Protein AF-A0A7V6WH57-F1 (afdb_monomer_lite)

Foldseek 3Di:
DDPDPPPPPDPAWDWAWAKEADVPPAIKIKTHTGGDDDDPDDDGPDIDMDHDHPVVVVVCVVVPRHYDYDDPPPPDD

Radius of gyration: 15.07 Å; chains: 1; bounding box: 34×40×41 Å

pLDDT: mean 70.62, std 19.32, range [32.19, 94.12]

Secondary structure (DSSP, 8-state):
----------TTEEEEEEEEEETTTEEEEEEEEEE-S---SS-PPPPEEEEE-HHHHHHHHHTTPEEEE--------

Structure (mmCIF, N/CA/C/O backbone):
data_AF-A0A7V6WH57-F1
#
_entry.id   AF-A0A7V6WH57-F1
#
loop_
_atom_site.group_PDB
_atom_site.id
_atom_site.type_symbol
_atom_site.label_atom_id
_atom_site.label_alt_id
_atom_site.label_comp_id
_atom_site.label_asym_id
_atom_site.label_entity_id
_atom_site.label_seq_id
_atom_site.pdbx_PDB_ins_code
_atom_site.Cartn_x
_atom_site.Cartn_y
_atom_site.Cartn_z
_atom_site.occupancy
_atom_site.B_iso_or_equiv
_atom_site.auth_seq_id
_atom_site.auth_comp_id
_atom_site.auth_asym_id
_atom_site.auth_atom_id
_atom_site.pdbx_PDB_model_num
ATOM 1 N N . MET A 1 1 ? -3.193 25.248 -3.459 1.00 32.19 1 MET A N 1
ATOM 2 C CA . MET A 1 1 ? -1.884 24.585 -3.602 1.00 32.19 1 MET A CA 1
ATOM 3 C C . MET A 1 1 ? -2.165 23.153 -3.999 1.00 32.19 1 MET A C 1
ATOM 5 O O . MET A 1 1 ? -2.570 22.366 -3.160 1.00 32.19 1 MET A O 1
ATOM 9 N N . SER A 1 2 ? -2.125 22.870 -5.295 1.00 35.97 2 SER A N 1
ATOM 10 C CA . SER A 1 2 ? -2.274 21.526 -5.848 1.00 35.97 2 SER A CA 1
ATOM 11 C C . SER A 1 2 ? -0.880 20.916 -5.906 1.00 35.97 2 SER A C 1
ATOM 13 O O . SER A 1 2 ? -0.093 21.283 -6.774 1.00 35.97 2 SER A O 1
ATOM 15 N N . GLU A 1 3 ? -0.551 20.076 -4.925 1.00 39.94 3 GLU A N 1
ATOM 16 C CA . GLU A 1 3 ? 0.667 19.271 -4.959 1.00 39.94 3 GLU A CA 1
ATOM 17 C C . GLU A 1 3 ? 0.521 18.268 -6.100 1.00 39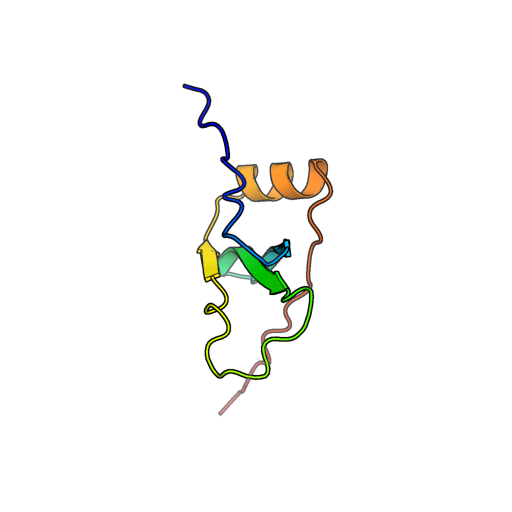.94 3 GLU A C 1
ATOM 19 O O . GLU A 1 3 ? -0.268 17.324 -6.059 1.00 39.94 3 GLU A O 1
ATOM 24 N N . GLU A 1 4 ? 1.222 18.564 -7.185 1.00 35.34 4 GLU A N 1
ATOM 25 C CA . GLU A 1 4 ? 1.338 17.708 -8.348 1.00 35.34 4 GLU A CA 1
ATOM 26 C C . GLU A 1 4 ? 2.053 16.433 -7.888 1.00 35.34 4 GLU A C 1
ATOM 28 O O . GLU A 1 4 ? 3.244 16.455 -7.574 1.00 35.34 4 GLU A O 1
ATOM 33 N N . PHE A 1 5 ? 1.311 15.328 -7.771 1.00 37.78 5 PHE A N 1
ATOM 34 C CA . PHE A 1 5 ? 1.879 14.010 -7.498 1.00 37.78 5 PHE A CA 1
ATOM 35 C C . PHE A 1 5 ? 2.748 13.632 -8.705 1.00 37.78 5 PHE A C 1
ATOM 37 O O . PHE A 1 5 ? 2.285 13.025 -9.672 1.00 37.78 5 PHE A O 1
ATOM 44 N N . GLN A 1 6 ? 4.012 14.059 -8.690 1.00 39.28 6 GLN A N 1
ATOM 45 C CA . GLN A 1 6 ? 4.982 13.672 -9.699 1.00 39.28 6 GLN A CA 1
ATOM 46 C C . GLN A 1 6 ? 5.224 12.178 -9.530 1.00 39.28 6 GLN A C 1
ATOM 48 O O . GLN A 1 6 ? 5.920 11.736 -8.616 1.00 39.28 6 GLN A O 1
ATOM 53 N N . VAL A 1 7 ? 4.615 11.387 -10.413 1.00 43.91 7 VAL A N 1
ATOM 54 C CA . VAL A 1 7 ? 4.954 9.979 -10.605 1.00 43.91 7 VAL A CA 1
ATOM 55 C C . VAL A 1 7 ? 6.390 9.967 -11.119 1.00 43.91 7 VAL A C 1
ATOM 57 O O . VAL A 1 7 ? 6.645 10.078 -12.316 1.00 43.91 7 VAL A O 1
ATOM 60 N N . GLN A 1 8 ? 7.334 9.964 -10.181 1.00 47.41 8 GLN A N 1
ATOM 61 C CA . GLN A 1 8 ? 8.754 10.115 -10.440 1.00 47.41 8 GLN A CA 1
ATOM 62 C C . GLN A 1 8 ? 9.218 8.863 -11.192 1.00 47.41 8 GLN A C 1
ATOM 64 O O . GLN A 1 8 ? 9.456 7.808 -10.604 1.00 47.41 8 GLN A O 1
ATOM 69 N N . GLN A 1 9 ? 9.258 8.967 -12.522 1.00 45.94 9 GLN A N 1
ATOM 70 C CA . GLN A 1 9 ? 9.821 7.969 -13.420 1.00 45.94 9 GLN A CA 1
ATOM 71 C C . GLN A 1 9 ? 11.317 7.849 -13.109 1.00 45.94 9 GLN A C 1
ATOM 73 O O . GLN A 1 9 ? 12.145 8.587 -13.639 1.00 45.94 9 GLN A O 1
ATOM 78 N N . PHE A 1 10 ? 11.676 6.938 -12.206 1.00 47.47 10 PHE A N 1
ATOM 79 C CA . PHE A 1 10 ? 13.067 6.554 -12.016 1.00 47.47 10 PHE A CA 1
ATOM 80 C C . PHE A 1 10 ? 13.473 5.673 -13.202 1.00 47.47 10 PHE A C 1
ATOM 82 O O . PHE A 1 10 ? 12.959 4.571 -13.383 1.00 47.47 10 PHE A O 1
ATOM 89 N N . PHE A 1 11 ? 14.352 6.229 -14.037 1.00 39.97 11 PHE A N 1
ATOM 90 C CA . PHE A 1 11 ? 15.033 5.616 -15.176 1.00 39.97 11 PHE A CA 1
ATOM 91 C C . PHE A 1 11 ? 15.111 4.076 -15.107 1.00 39.97 11 PHE A C 1
ATOM 93 O O . PHE A 1 11 ? 15.838 3.518 -14.289 1.00 39.97 11 PHE A O 1
ATOM 100 N N . GLY A 1 12 ? 14.384 3.404 -16.010 1.00 48.16 12 GLY A N 1
ATOM 101 C CA . GLY A 1 12 ? 14.573 1.984 -16.342 1.00 48.16 12 GLY A CA 1
ATOM 102 C C . GLY A 1 12 ? 13.621 0.964 -15.701 1.00 48.16 12 GLY A C 1
ATOM 103 O O . GLY A 1 12 ? 13.727 -0.216 -16.017 1.00 48.16 12 GLY A O 1
ATOM 104 N N . GLY A 1 13 ? 12.671 1.362 -14.848 1.00 52.78 13 GLY A N 1
ATOM 105 C CA . GLY A 1 13 ? 11.712 0.427 -14.240 1.00 52.78 13 GLY A CA 1
ATOM 106 C C . GLY A 1 13 ? 10.322 1.028 -14.056 1.00 52.78 13 GLY A C 1
ATOM 107 O O . GLY A 1 13 ? 10.177 2.213 -13.768 1.00 52.78 13 GLY A O 1
ATOM 108 N N . PHE A 1 14 ? 9.281 0.207 -14.204 1.00 54.81 14 PHE A N 1
ATOM 109 C CA . PHE A 1 14 ? 7.927 0.611 -13.829 1.00 54.81 14 PHE A CA 1
ATOM 110 C C . PHE A 1 14 ? 7.780 0.425 -12.318 1.00 54.81 14 PHE A C 1
ATOM 112 O O . PHE A 1 14 ? 7.991 -0.667 -11.801 1.00 54.81 14 PHE A O 1
ATOM 119 N N . VAL A 1 15 ? 7.413 1.471 -11.586 1.00 62.81 15 VAL A N 1
ATOM 120 C CA . VAL A 1 15 ? 7.058 1.333 -10.169 1.00 62.81 15 VAL A CA 1
ATOM 121 C C . VAL A 1 15 ? 5.552 1.131 -10.093 1.00 62.81 15 VAL A C 1
ATOM 123 O O . VAL A 1 15 ? 4.801 1.949 -10.620 1.00 62.81 15 VAL A O 1
ATOM 126 N N . PHE A 1 16 ? 5.105 0.035 -9.481 1.00 73.31 16 PHE A N 1
ATOM 127 C CA . PHE A 1 16 ? 3.676 -0.227 -9.325 1.00 73.31 16 PHE A CA 1
ATOM 128 C C . PHE A 1 16 ? 3.223 0.214 -7.928 1.00 73.31 16 PHE A C 1
ATOM 130 O O . PHE A 1 16 ? 3.678 -0.374 -6.938 1.00 73.31 16 PHE A O 1
ATOM 137 N N . PRO A 1 17 ? 2.378 1.256 -7.817 1.00 84.69 17 PRO A N 1
ATOM 138 C CA . PRO A 1 17 ? 1.804 1.642 -6.541 1.00 84.69 17 PRO A CA 1
ATO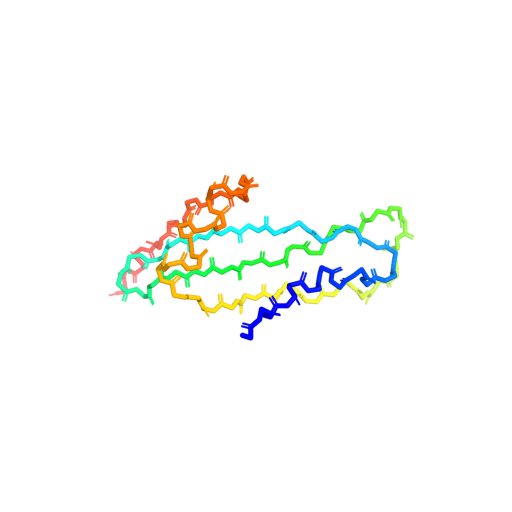M 139 C C . PRO A 1 17 ? 0.752 0.625 -6.102 1.00 84.69 17 PRO A C 1
ATOM 141 O O . PRO A 1 17 ? -0.070 0.164 -6.894 1.00 84.69 17 PRO A O 1
ATOM 144 N N . PHE A 1 18 ? 0.754 0.311 -4.817 1.00 87.44 18 PHE A N 1
ATOM 145 C CA . PHE A 1 18 ? -0.317 -0.419 -4.162 1.00 87.44 18 PHE A CA 1
ATOM 146 C C . PHE A 1 18 ? -0.636 0.260 -2.838 1.00 87.44 18 PHE A C 1
ATOM 148 O O . PHE A 1 18 ? 0.230 0.858 -2.205 1.00 87.44 18 PHE A O 1
ATOM 155 N N . ILE A 1 19 ? -1.886 0.179 -2.417 1.00 90.50 19 ILE A N 1
ATOM 156 C CA . ILE A 1 19 ? -2.323 0.674 -1.117 1.00 90.50 19 ILE A CA 1
ATOM 157 C C . ILE A 1 19 ? -2.727 -0.496 -0.244 1.00 90.50 19 ILE A C 1
ATOM 159 O O . ILE A 1 19 ? -3.145 -1.543 -0.732 1.00 90.50 19 ILE A O 1
ATOM 163 N N . PHE A 1 20 ? -2.595 -0.330 1.058 1.00 90.19 20 PHE A N 1
ATOM 164 C CA . PHE A 1 20 ? -3.081 -1.303 2.018 1.00 90.19 20 PHE A CA 1
ATOM 165 C C . PHE A 1 20 ? -3.447 -0.608 3.319 1.00 90.19 20 PHE A C 1
ATOM 167 O O . PHE A 1 20 ? -2.958 0.477 3.645 1.00 90.19 20 PHE A O 1
ATOM 174 N N . THR A 1 21 ? -4.328 -1.249 4.070 1.00 89.44 21 THR A N 1
ATOM 175 C CA . THR A 1 21 ?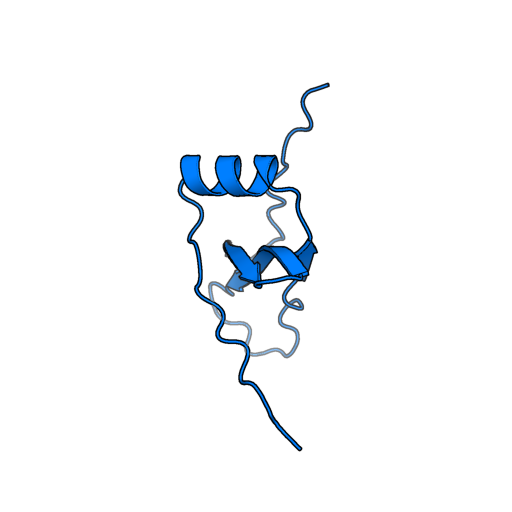 -4.682 -0.826 5.417 1.00 89.44 21 THR A CA 1
ATOM 176 C C . THR A 1 21 ? -4.206 -1.875 6.406 1.00 89.44 21 THR A C 1
ATOM 178 O O . THR A 1 21 ? -4.315 -3.076 6.160 1.00 89.44 21 THR A O 1
ATOM 181 N N . ILE A 1 22 ? -3.652 -1.414 7.524 1.00 85.69 22 ILE A N 1
ATOM 182 C CA . ILE A 1 22 ? -3.365 -2.266 8.671 1.00 85.69 22 ILE A CA 1
ATOM 183 C C . ILE A 1 22 ? -4.360 -1.880 9.764 1.00 85.69 22 ILE A C 1
ATOM 185 O O . ILE A 1 22 ? -4.337 -0.725 10.224 1.00 85.69 22 ILE A O 1
ATOM 189 N N . PRO A 1 23 ? -5.205 -2.824 10.221 1.00 80.19 23 PRO A N 1
ATOM 190 C CA . PRO A 1 23 ? -6.090 -2.592 11.350 1.00 80.19 23 PRO A CA 1
ATOM 191 C C . PRO A 1 23 ? -5.302 -2.029 12.538 1.00 80.19 23 PRO A C 1
ATOM 193 O O . PRO A 1 23 ? -4.266 -2.567 12.915 1.00 80.19 23 PRO A O 1
ATOM 196 N N . ARG A 1 24 ? -5.783 -0.926 13.122 1.00 79.31 24 ARG A N 1
ATOM 197 C CA . ARG A 1 24 ? -5.152 -0.174 14.232 1.00 79.31 24 ARG A CA 1
ATOM 198 C C . ARG A 1 24 ? -3.892 0.639 13.897 1.00 79.31 24 ARG A C 1
ATOM 200 O O . ARG A 1 24 ? -3.586 1.547 14.664 1.00 79.31 24 ARG A O 1
ATOM 207 N N . ALA A 1 25 ? -3.194 0.396 12.786 1.00 84.75 25 ALA A N 1
ATOM 208 C CA . ALA A 1 25 ? -1.989 1.165 12.431 1.00 84.75 25 ALA A CA 1
ATOM 209 C C . ALA A 1 25 ? -2.242 2.263 11.378 1.00 84.75 25 ALA A C 1
ATOM 211 O O . ALA A 1 25 ? -1.570 3.297 11.398 1.00 84.75 25 ALA A O 1
ATOM 212 N N . GLY A 1 26 ? -3.243 2.098 10.508 1.00 89.88 26 GLY A N 1
ATOM 213 C CA . GLY A 1 26 ? -3.686 3.130 9.564 1.00 89.88 26 GLY A CA 1
ATOM 214 C C . GLY A 1 26 ? -3.585 2.718 8.096 1.00 89.88 26 GLY A C 1
ATOM 215 O O . GLY A 1 26 ? -3.701 1.539 7.761 1.00 89.88 26 GLY A O 1
ATOM 216 N N . PHE A 1 27 ? -3.404 3.710 7.222 1.00 92.19 27 PHE A N 1
ATOM 217 C CA . PHE A 1 27 ? -3.384 3.556 5.767 1.00 92.19 27 PHE A CA 1
ATOM 218 C C . PHE A 1 27 ? -1.976 3.755 5.224 1.00 92.19 27 PHE A C 1
ATOM 220 O O . PHE A 1 27 ? -1.226 4.605 5.711 1.00 92.19 27 PHE A O 1
ATOM 227 N N . PHE A 1 28 ? -1.620 2.975 4.212 1.00 91.25 28 PHE A N 1
ATOM 228 C CA . PHE A 1 28 ? -0.273 2.952 3.670 1.00 91.25 28 PHE A CA 1
ATOM 229 C C . PHE A 1 28 ? -0.304 2.869 2.150 1.00 91.25 28 PHE A C 1
ATOM 231 O O . PHE A 1 28 ? -1.183 2.235 1.562 1.00 91.25 28 PHE A O 1
ATOM 238 N N . VAL A 1 29 ? 0.695 3.490 1.533 1.00 90.44 29 VAL A N 1
ATOM 239 C CA . VAL A 1 29 ? 1.034 3.319 0.124 1.00 90.44 29 VAL A CA 1
ATOM 240 C C . VAL A 1 29 ? 2.402 2.658 0.031 1.00 90.44 29 VAL A C 1
ATOM 242 O O . VAL A 1 29 ? 3.360 3.058 0.696 1.00 90.44 29 VAL A O 1
ATOM 245 N N . GLY A 1 30 ? 2.473 1.606 -0.768 1.00 86.50 30 GLY A N 1
ATOM 246 C CA . GLY A 1 30 ? 3.686 0.900 -1.125 1.00 86.50 30 GLY A CA 1
ATOM 247 C C . GLY A 1 30 ? 4.024 1.135 -2.590 1.00 86.50 30 GLY A C 1
ATOM 248 O O . GLY A 1 30 ? 3.147 1.204 -3.450 1.00 86.50 30 GLY A O 1
ATOM 249 N N . LEU A 1 31 ? 5.314 1.247 -2.877 1.00 82.69 31 LEU A N 1
ATOM 250 C CA . LEU A 1 31 ? 5.846 1.360 -4.227 1.00 82.69 31 LEU A CA 1
ATOM 251 C C . LEU A 1 31 ? 6.709 0.133 -4.508 1.00 82.69 31 LEU A C 1
ATOM 253 O O . LEU A 1 31 ? 7.795 -0.009 -3.938 1.00 82.69 31 LEU A O 1
ATOM 257 N N . PHE A 1 32 ? 6.210 -0.764 -5.365 1.00 72.62 32 PHE A N 1
ATOM 258 C CA . PHE A 1 32 ? 6.955 -1.948 -5.773 1.00 72.62 32 PHE A CA 1
ATOM 259 C C . PHE A 1 32 ? 7.868 -1.604 -6.956 1.00 72.62 32 PHE A C 1
ATOM 261 O O . PHE A 1 32 ? 7.367 -1.189 -8.006 1.00 72.62 32 PHE A O 1
ATOM 268 N N . PRO A 1 33 ? 9.190 -1.784 -6.834 1.00 63.69 33 PRO A N 1
ATOM 269 C CA . PRO A 1 33 ? 10.097 -1.617 -7.955 1.00 63.69 33 PRO A CA 1
ATOM 270 C C . PRO A 1 33 ? 9.924 -2.810 -8.901 1.00 63.69 33 PRO A C 1
ATOM 272 O O . PRO A 1 33 ? 10.316 -3.926 -8.572 1.00 63.69 33 PRO A O 1
ATOM 275 N N . ARG A 1 34 ? 9.306 -2.613 -10.072 1.00 58.97 34 ARG A N 1
ATOM 276 C CA . ARG A 1 34 ? 9.215 -3.659 -11.098 1.00 58.97 34 ARG A CA 1
ATOM 277 C C . ARG A 1 34 ? 10.333 -3.428 -12.119 1.00 58.97 34 ARG A C 1
ATOM 279 O O . ARG A 1 34 ? 10.212 -2.522 -12.951 1.00 58.97 34 ARG A O 1
ATOM 286 N N . PRO A 1 35 ? 11.425 -4.210 -12.086 1.00 57.28 35 PRO A N 1
ATOM 287 C CA . PRO A 1 35 ? 12.427 -4.130 -13.136 1.00 57.28 35 PRO A CA 1
ATOM 288 C C . PRO A 1 35 ? 11.785 -4.600 -14.444 1.00 57.28 35 PRO A C 1
ATOM 290 O O . PRO A 1 35 ? 11.258 -5.710 -14.520 1.00 57.28 35 PRO A O 1
ATOM 293 N N . PHE A 1 36 ? 11.802 -3.753 -15.469 1.00 52.91 36 PHE A N 1
ATOM 294 C CA . PHE A 1 36 ? 11.541 -4.196 -16.831 1.00 52.91 36 PHE A CA 1
ATOM 295 C C . PHE A 1 36 ? 12.893 -4.346 -17.521 1.00 52.91 36 PHE A C 1
ATOM 297 O O . PHE A 1 36 ? 13.627 -3.376 -17.648 1.00 52.91 36 PHE A O 1
ATOM 304 N N . PHE A 1 37 ? 13.168 -5.575 -17.965 1.00 46.34 37 PHE A N 1
ATOM 305 C CA . PHE A 1 37 ? 14.363 -6.019 -18.688 1.00 46.34 37 PHE A CA 1
ATOM 306 C C . PHE A 1 37 ? 15.662 -6.090 -17.861 1.00 46.34 37 PHE A C 1
ATOM 308 O O . PHE A 1 37 ? 16.182 -5.093 -17.383 1.00 46.34 37 PHE A O 1
ATOM 315 N N . PHE A 1 38 ? 16.174 -7.321 -17.727 1.00 50.09 38 PHE A N 1
ATOM 316 C CA . PHE A 1 38 ? 17.579 -7.684 -17.499 1.00 50.09 38 PHE A CA 1
ATOM 317 C C . PHE A 1 38 ? 18.431 -6.688 -16.694 1.00 50.09 38 PHE A C 1
ATOM 319 O O . PHE A 1 38 ? 19.235 -5.944 -17.248 1.00 50.09 38 PHE A O 1
ATOM 326 N N . SER A 1 39 ? 18.353 -6.762 -15.367 1.00 49.66 39 SER A N 1
ATOM 327 C CA . SER A 1 39 ? 19.520 -6.448 -14.544 1.00 49.66 39 SER A CA 1
ATOM 328 C C . SER A 1 39 ? 19.816 -7.654 -13.664 1.00 49.66 39 SER A C 1
ATOM 330 O O . SER A 1 39 ? 19.297 -7.788 -12.560 1.00 49.66 39 SER A O 1
ATOM 332 N N . GLU A 1 40 ? 20.649 -8.557 -14.185 1.00 49.91 40 GLU A N 1
ATOM 333 C CA . GLU A 1 40 ? 21.326 -9.609 -13.410 1.00 49.91 40 GLU A CA 1
ATOM 334 C C . GLU A 1 40 ? 22.382 -9.027 -12.440 1.00 49.91 40 GLU A C 1
ATOM 336 O O . GLU A 1 40 ? 23.104 -9.765 -11.779 1.00 49.91 40 GLU A O 1
ATOM 341 N N . GLY A 1 41 ? 22.473 -7.697 -12.308 1.00 50.72 41 GLY A N 1
ATOM 342 C CA . GLY A 1 41 ? 23.483 -6.995 -11.520 1.00 50.72 41 GLY A CA 1
ATOM 343 C C . GLY A 1 41 ? 22.921 -6.249 -10.308 1.00 50.72 41 GLY A C 1
ATOM 344 O O . GLY A 1 41 ? 22.879 -5.025 -10.293 1.00 50.72 41 GLY A O 1
ATOM 345 N N . GLY A 1 42 ? 22.519 -6.985 -9.272 1.00 55.00 42 GLY A N 1
ATOM 346 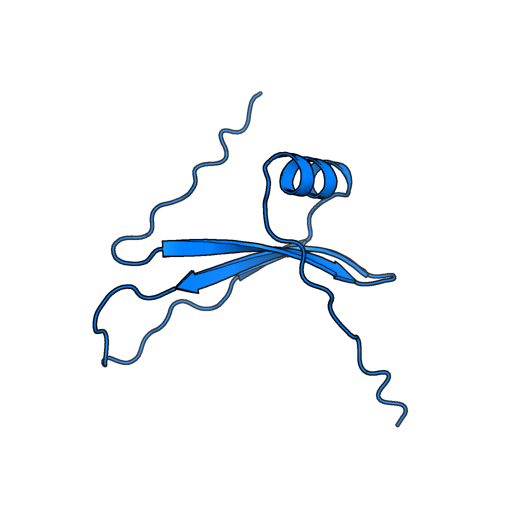C CA . GLY A 1 42 ? 22.886 -6.664 -7.885 1.00 55.00 42 GLY A CA 1
ATOM 347 C C . GLY A 1 42 ? 22.407 -5.377 -7.194 1.00 55.00 42 GLY A C 1
ATOM 348 O O . GLY A 1 42 ? 22.980 -5.059 -6.157 1.00 55.00 42 GLY A O 1
ATOM 349 N N . ASN A 1 43 ? 21.403 -4.632 -7.674 1.00 56.81 43 ASN A N 1
ATOM 350 C CA . ASN A 1 43 ? 20.861 -3.511 -6.883 1.00 56.81 43 ASN A CA 1
ATOM 351 C C . ASN A 1 43 ? 19.406 -3.162 -7.251 1.00 56.81 43 ASN A C 1
ATOM 353 O O . ASN A 1 43 ? 19.139 -2.171 -7.931 1.00 56.81 43 ASN A O 1
ATOM 357 N N . GLN A 1 44 ? 18.439 -3.992 -6.840 1.00 58.81 44 GLN A N 1
ATOM 358 C CA . GLN A 1 44 ? 17.033 -3.586 -6.949 1.00 58.81 44 GLN A CA 1
ATOM 359 C C . GLN A 1 44 ? 16.758 -2.445 -5.960 1.00 58.81 44 GLN A C 1
ATOM 361 O O . GLN A 1 44 ? 17.183 -2.544 -4.805 1.00 58.81 44 GLN A O 1
ATOM 366 N N . PRO A 1 45 ? 16.070 -1.363 -6.377 1.00 64.88 45 PRO A N 1
ATOM 367 C CA . PRO A 1 45 ? 15.735 -0.293 -5.453 1.00 64.88 45 PRO A CA 1
ATOM 368 C C . PRO A 1 45 ? 14.928 -0.862 -4.276 1.00 64.88 45 PRO A C 1
ATOM 370 O O . PRO A 1 45 ? 14.129 -1.776 -4.478 1.00 64.88 45 PRO A O 1
ATOM 373 N N . PRO A 1 46 ? 15.115 -0.367 -3.043 1.00 69.00 46 PRO A N 1
ATOM 374 C CA . PRO A 1 46 ? 14.341 -0.851 -1.911 1.00 69.00 46 PRO A CA 1
ATOM 375 C C . PRO A 1 46 ? 12.863 -0.493 -2.097 1.00 69.00 46 PRO A C 1
ATOM 377 O O . PRO A 1 46 ? 12.533 0.626 -2.504 1.00 69.00 46 PRO A O 1
ATOM 380 N N . MET A 1 47 ? 11.973 -1.431 -1.763 1.00 73.56 47 MET A N 1
ATOM 381 C CA . MET A 1 47 ? 10.543 -1.147 -1.635 1.00 73.56 47 MET A CA 1
ATOM 382 C C . MET A 1 47 ? 10.351 0.014 -0.656 1.00 73.56 47 MET A C 1
ATOM 384 O O . MET A 1 47 ? 10.918 0.016 0.438 1.00 73.56 47 MET A O 1
ATOM 388 N N . ARG A 1 48 ? 9.542 1.002 -1.045 1.00 81.12 48 ARG A N 1
ATOM 389 C CA . ARG A 1 48 ? 9.206 2.142 -0.185 1.00 81.12 48 ARG A CA 1
ATOM 390 C C . ARG A 1 48 ? 7.773 2.012 0.297 1.00 81.12 48 ARG A C 1
ATOM 392 O O . ARG A 1 48 ? 6.874 1.818 -0.517 1.00 81.12 48 ARG A O 1
ATOM 399 N N . ILE A 1 49 ? 7.581 2.132 1.608 1.00 87.06 49 ILE A N 1
ATOM 400 C CA . ILE A 1 49 ? 6.271 2.158 2.259 1.00 87.06 49 ILE A CA 1
ATOM 401 C C . ILE A 1 49 ? 6.143 3.497 2.975 1.00 87.06 49 ILE A C 1
ATOM 403 O O . ILE A 1 49 ? 7.031 3.885 3.734 1.00 87.06 49 ILE A O 1
ATOM 407 N N . GLN A 1 50 ? 5.033 4.188 2.748 1.00 88.88 50 GLN A N 1
ATOM 408 C CA . GLN A 1 50 ? 4.718 5.449 3.400 1.00 88.88 50 GLN A CA 1
ATOM 409 C C . GLN A 1 50 ? 3.327 5.378 4.023 1.00 88.88 50 G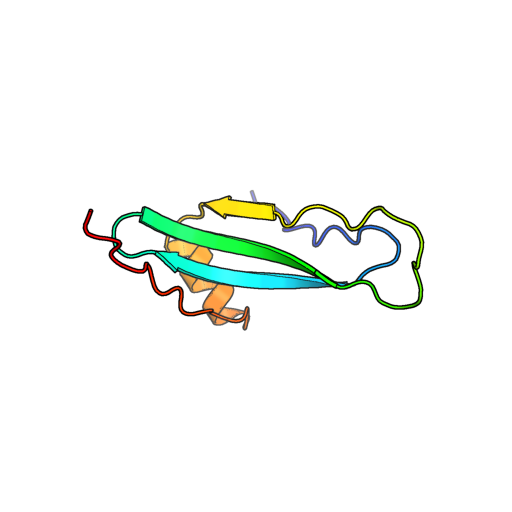LN A C 1
ATOM 411 O O . GLN A 1 50 ? 2.388 4.857 3.424 1.00 88.88 50 GLN A O 1
ATOM 416 N N . ARG A 1 51 ? 3.198 5.910 5.241 1.00 90.38 51 ARG A N 1
ATOM 417 C CA . ARG A 1 51 ? 1.900 6.097 5.888 1.00 90.38 51 ARG A CA 1
ATOM 418 C C . ARG A 1 51 ? 1.199 7.297 5.262 1.00 90.38 51 ARG A C 1
ATOM 420 O O . ARG A 1 51 ? 1.809 8.353 5.129 1.00 90.38 51 ARG A O 1
ATOM 427 N N . ILE A 1 52 ? -0.071 7.124 4.938 1.00 92.62 52 ILE A N 1
ATOM 428 C CA . ILE A 1 52 ? -0.930 8.148 4.346 1.00 92.62 52 ILE A CA 1
ATOM 429 C C . ILE A 1 52 ? -2.180 8.343 5.202 1.00 92.62 52 ILE A C 1
ATOM 431 O O . ILE A 1 52 ? -2.490 7.549 6.097 1.00 92.62 52 ILE A O 1
ATOM 435 N N . GLN A 1 53 ? -2.897 9.424 4.939 1.00 93.88 53 GLN A N 1
ATOM 436 C CA . GLN A 1 53 ? -4.170 9.726 5.568 1.00 93.88 53 GLN A CA 1
ATOM 437 C C . GLN A 1 53 ? -5.321 8.975 4.889 1.00 93.88 53 GLN A C 1
ATOM 439 O O . GLN A 1 53 ? -5.225 8.517 3.751 1.00 93.88 53 GLN A O 1
ATOM 444 N N . GLU A 1 54 ? -6.456 8.884 5.583 1.00 93.19 54 GLU A N 1
ATOM 445 C CA . GLU A 1 54 ? -7.653 8.215 5.062 1.00 93.19 54 GLU A CA 1
ATOM 446 C C . GLU A 1 54 ? -8.157 8.845 3.756 1.00 93.19 54 GLU A C 1
ATOM 448 O O . GLU A 1 54 ? -8.554 8.138 2.833 1.00 93.19 54 GLU A O 1
ATOM 453 N N . HIS A 1 55 ? -8.119 10.174 3.645 1.00 94.12 55 HIS A N 1
ATOM 454 C CA . HIS A 1 55 ? -8.596 10.858 2.444 1.00 94.12 55 HIS A CA 1
ATOM 455 C C . HIS A 1 55 ? -7.714 10.554 1.220 1.00 94.12 55 HIS A C 1
ATOM 457 O O . HIS A 1 55 ? -8.239 10.355 0.125 1.00 94.12 55 HIS A O 1
ATOM 463 N N . GLU A 1 56 ? -6.396 10.441 1.413 1.00 92.25 56 GLU A N 1
ATOM 464 C CA . GLU A 1 56 ? -5.439 10.036 0.377 1.00 92.25 56 GLU A CA 1
ATOM 465 C C . GLU A 1 56 ? -5.672 8.578 -0.028 1.00 92.25 56 GLU A C 1
ATOM 467 O O . GLU A 1 56 ? -5.704 8.258 -1.214 1.00 92.25 56 GLU A O 1
ATOM 472 N N . TYR A 1 57 ? -5.935 7.703 0.947 1.00 92.19 57 TYR A N 1
ATOM 473 C CA . TYR A 1 57 ? -6.283 6.304 0.705 1.00 92.19 57 TYR A CA 1
ATOM 474 C C . TYR A 1 57 ? -7.546 6.164 -0.151 1.00 92.19 57 TYR A C 1
ATOM 476 O O . TYR A 1 57 ? -7.544 5.473 -1.170 1.00 92.19 57 TYR A O 1
ATOM 484 N N . GLN A 1 58 ? -8.624 6.861 0.220 1.00 93.44 58 GLN A N 1
ATOM 485 C CA . GLN A 1 58 ? -9.875 6.852 -0.540 1.00 93.44 58 GLN A CA 1
ATOM 486 C C . GLN A 1 58 ? -9.689 7.437 -1.944 1.00 93.44 58 GLN A C 1
ATOM 488 O O . GLN A 1 58 ? -10.280 6.937 -2.902 1.00 93.44 58 GLN A O 1
ATOM 493 N N . PHE A 1 59 ? -8.858 8.471 -2.090 1.00 93.25 59 PHE A N 1
ATOM 494 C CA . PHE A 1 59 ? -8.506 9.019 -3.395 1.00 93.25 59 PHE A CA 1
ATOM 495 C C . PHE A 1 59 ? -7.761 7.991 -4.259 1.00 93.25 59 PHE A C 1
ATOM 497 O O . PHE A 1 59 ? -8.169 7.746 -5.393 1.00 93.25 59 PHE A O 1
ATOM 504 N N . MET A 1 60 ? -6.744 7.321 -3.708 1.00 89.94 60 MET A N 1
ATOM 505 C CA . MET A 1 60 ? -5.979 6.280 -4.403 1.00 89.94 60 MET A CA 1
ATOM 506 C C . MET A 1 60 ? -6.862 5.097 -4.835 1.00 89.94 60 MET A C 1
ATOM 508 O O . MET A 1 60 ? -6.721 4.607 -5.955 1.00 89.94 60 MET A O 1
ATOM 512 N N . ARG A 1 61 ? -7.848 4.699 -4.017 1.00 89.69 61 ARG A N 1
ATOM 513 C CA . ARG A 1 61 ? -8.865 3.707 -4.421 1.00 89.69 61 ARG A CA 1
ATOM 514 C C . ARG A 1 61 ? -9.692 4.177 -5.617 1.00 89.69 61 ARG A C 1
ATOM 516 O O . ARG A 1 61 ? -9.944 3.397 -6.529 1.00 89.69 61 ARG A O 1
ATOM 523 N N . ARG A 1 62 ? -10.112 5.447 -5.634 1.00 91.94 62 ARG A N 1
ATOM 524 C CA . ARG A 1 62 ? -10.952 6.013 -6.709 1.00 91.94 62 ARG A CA 1
ATOM 525 C C . ARG A 1 62 ? -10.232 6.099 -8.050 1.00 91.94 62 ARG A C 1
ATOM 527 O O . ARG A 1 62 ? -10.873 5.916 -9.078 1.00 91.94 62 ARG A O 1
ATOM 534 N N . ILE A 1 63 ? -8.925 6.357 -8.045 1.00 90.00 63 ILE A N 1
ATOM 535 C CA . ILE A 1 63 ? -8.108 6.400 -9.270 1.00 90.00 63 ILE A CA 1
ATOM 536 C C . ILE A 1 63 ? -7.624 5.007 -9.715 1.00 90.00 63 ILE A C 1
ATOM 538 O O . ILE A 1 63 ? -6.881 4.904 -10.688 1.00 90.00 63 ILE A O 1
ATOM 542 N N . GLY A 1 64 ? -8.039 3.940 -9.022 1.00 86.69 64 GLY A N 1
ATOM 543 C CA . GLY A 1 64 ? -7.767 2.558 -9.417 1.00 86.69 64 GLY A CA 1
ATOM 544 C C . GLY A 1 64 ? -6.429 1.992 -8.939 1.00 86.69 64 GLY A C 1
ATOM 545 O O . GLY A 1 64 ? -5.964 1.002 -9.504 1.00 86.69 64 GLY A O 1
ATOM 546 N N . ILE A 1 65 ? -5.797 2.573 -7.909 1.00 87.00 65 ILE A N 1
ATOM 547 C CA . ILE A 1 65 ? -4.627 1.943 -7.282 1.00 87.00 65 ILE A CA 1
ATOM 548 C C . ILE A 1 65 ? -5.067 0.653 -6.588 1.00 87.00 65 ILE A C 1
ATOM 550 O O . ILE A 1 65 ? -6.072 0.622 -5.877 1.00 87.00 65 ILE A O 1
ATOM 554 N N . THR A 1 66 ? -4.305 -0.421 -6.794 1.00 86.75 66 THR A N 1
ATOM 555 C CA . THR A 1 66 ? -4.639 -1.744 -6.257 1.00 86.75 66 THR A CA 1
ATOM 556 C C . THR A 1 66 ? -4.551 -1.758 -4.732 1.00 86.75 66 THR A C 1
ATOM 558 O O . THR A 1 66 ? -3.521 -1.400 -4.163 1.00 86.75 66 THR A O 1
ATOM 561 N N . GLU A 1 67 ? -5.624 -2.208 -4.082 1.00 88.69 67 GLU A N 1
ATOM 562 C CA . GLU A 1 67 ? -5.685 -2.443 -2.639 1.00 88.69 67 GLU A CA 1
ATOM 563 C C . GLU A 1 67 ? -5.263 -3.881 -2.317 1.00 88.69 67 GLU A C 1
ATOM 565 O O . GLU A 1 67 ? -5.826 -4.838 -2.849 1.00 88.69 67 GLU A O 1
ATOM 570 N N . VAL A 1 68 ? -4.263 -4.037 -1.449 1.00 86.75 68 VAL A N 1
ATOM 571 C CA . VAL A 1 68 ? -3.726 -5.331 -1.015 1.00 86.75 68 VAL A CA 1
ATOM 572 C C . VAL A 1 68 ? -4.167 -5.603 0.419 1.00 86.75 68 VAL A C 1
ATOM 574 O O . VAL A 1 68 ? -3.996 -4.767 1.306 1.00 86.75 68 VAL A O 1
ATOM 577 N N . SER A 1 69 ? -4.717 -6.794 0.662 1.00 81.06 69 SER A N 1
ATOM 578 C CA . SER A 1 69 ? -5.033 -7.246 2.017 1.00 81.06 69 SER A CA 1
ATOM 579 C C . SER A 1 69 ? -3.761 -7.723 2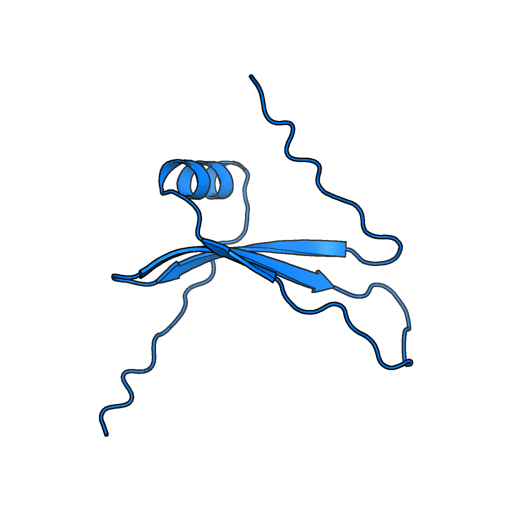.714 1.00 81.06 69 SER A C 1
ATOM 581 O O . SER A 1 69 ? -3.072 -8.613 2.215 1.00 81.06 69 SER A O 1
ATOM 583 N N . VAL A 1 70 ? -3.445 -7.129 3.866 1.00 75.75 70 VAL A N 1
ATOM 584 C CA . VAL A 1 70 ? -2.312 -7.536 4.701 1.00 75.75 70 VAL A CA 1
ATOM 585 C C . VAL A 1 70 ? -2.847 -8.312 5.896 1.00 75.75 70 VAL A C 1
ATOM 587 O O . VAL A 1 70 ? -3.565 -7.762 6.730 1.00 75.75 70 VAL A O 1
ATOM 590 N N . MET A 1 71 ? -2.486 -9.591 5.988 1.00 74.12 71 MET A N 1
ATOM 591 C CA . MET A 1 71 ? -2.724 -10.385 7.190 1.00 74.12 71 MET A CA 1
ATOM 592 C C . MET A 1 71 ? -1.605 -10.102 8.190 1.00 74.12 71 MET A C 1
ATOM 594 O O . MET A 1 71 ? -0.450 -10.448 7.950 1.00 74.12 71 MET A O 1
ATOM 598 N N . THR A 1 72 ? -1.933 -9.473 9.317 1.00 64.44 72 THR A N 1
ATOM 599 C CA . THR A 1 72 ? -1.035 -9.460 10.472 1.00 64.44 72 THR A CA 1
ATOM 600 C C . THR A 1 72 ? -1.167 -10.819 11.138 1.00 64.44 72 THR A C 1
ATOM 602 O O . THR A 1 72 ? -2.166 -11.090 11.797 1.00 64.44 72 THR A O 1
ATOM 605 N N . SER A 1 73 ? -0.215 -11.717 10.905 1.00 62.81 73 SER A N 1
ATOM 606 C CA . SER A 1 73 ? -0.145 -12.962 11.663 1.00 62.81 73 SER A CA 1
ATOM 607 C C . SER A 1 73 ? 0.048 -12.607 13.135 1.00 62.81 73 SER A C 1
ATOM 609 O O . SER A 1 73 ? 1.089 -12.064 13.511 1.00 62.81 73 SER A O 1
ATOM 611 N N . ASP A 1 74 ? -0.977 -12.881 13.941 1.00 62.12 74 ASP A N 1
ATOM 612 C CA . ASP A 1 74 ? -0.935 -12.792 15.395 1.00 62.12 74 ASP A CA 1
ATOM 613 C C . ASP A 1 74 ? 0.040 -13.863 15.907 1.00 62.12 74 ASP A C 1
ATOM 615 O O . ASP A 1 74 ? -0.348 -14.966 16.284 1.00 62.12 74 ASP A O 1
ATOM 619 N N . TYR A 1 75 ? 1.342 -13.575 15.862 1.00 55.69 75 TYR A N 1
ATOM 620 C CA . TYR A 1 75 ? 2.343 -14.388 16.543 1.00 55.69 75 TYR A CA 1
ATOM 621 C C . TYR A 1 75 ? 2.184 -14.163 18.050 1.00 55.69 75 TYR A C 1
ATOM 623 O O . TYR A 1 75 ? 2.819 -13.288 18.637 1.00 55.69 75 TYR A O 1
ATOM 631 N N . SER A 1 76 ? 1.289 -14.933 18.670 1.00 50.00 76 SER A N 1
ATOM 632 C CA . SER A 1 76 ? 1.272 -15.141 20.115 1.00 50.00 76 SER A CA 1
ATOM 633 C C . SER A 1 76 ? 2.519 -15.944 20.499 1.00 50.00 76 SER A C 1
ATOM 635 O O . SER A 1 76 ? 2.613 -17.123 20.160 1.00 50.00 76 SER A O 1
ATOM 637 N N . TYR A 1 77 ? 3.484 -15.280 21.139 1.00 49.50 77 TYR A N 1
ATOM 638 C CA . TYR A 1 77 ? 4.552 -15.925 21.911 1.00 49.50 77 TYR A CA 1
ATOM 639 C C . TYR A 1 77 ? 4.038 -16.316 23.296 1.00 49.50 77 TYR A C 1
ATOM 641 O O . TYR A 1 77 ? 3.240 -15.529 23.858 1.00 49.50 77 TYR A O 1
#

Sequence (77 aa):
MSEEFQVQQFFGGFVFPFIFTIPRAGFFVGLFPRPFFFSEGGNQPPMRIQRIQEHEYQFMRRIGITEVSVMTSDYSY